Protein AF-A0A6L7A6S7-F1 (afdb_monomer_lite)

Structure (mmCIF, N/CA/C/O backbone):
data_AF-A0A6L7A6S7-F1
#
_entry.id   AF-A0A6L7A6S7-F1
#
loop_
_atom_site.group_PDB
_atom_site.id
_atom_site.type_symbol
_atom_site.label_atom_id
_atom_site.label_alt_id
_atom_site.label_comp_id
_atom_site.label_asym_id
_atom_site.label_entity_id
_atom_site.label_seq_id
_atom_site.pdbx_PDB_ins_code
_atom_site.Cartn_x
_atom_site.Cartn_y
_atom_site.Cartn_z
_atom_site.occupancy
_atom_site.B_iso_or_equiv
_atom_site.auth_seq_id
_atom_site.auth_comp_id
_atom_site.auth_asym_id
_atom_site.auth_atom_id
_atom_site.pdbx_PDB_model_num
ATOM 1 N N . LEU A 1 1 ? 26.734 4.346 -1.506 1.00 63.53 1 LEU A N 1
ATOM 2 C CA . LEU A 1 1 ? 25.751 5.441 -1.303 1.00 63.53 1 LEU A CA 1
ATOM 3 C C . LEU A 1 1 ? 24.306 4.982 -1.505 1.00 63.53 1 LEU A C 1
ATOM 5 O O . LEU A 1 1 ? 23.532 5.139 -0.572 1.00 63.53 1 LEU A O 1
ATOM 9 N N . LEU A 1 2 ? 23.951 4.336 -2.626 1.00 69.56 2 LEU A N 1
ATO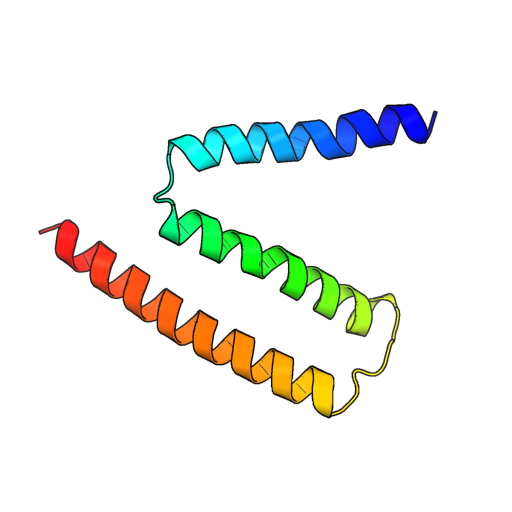M 10 C CA . LEU A 1 2 ? 22.588 3.809 -2.853 1.00 69.56 2 LEU A CA 1
ATOM 11 C C . LEU A 1 2 ? 22.103 2.820 -1.769 1.00 69.56 2 LEU A C 1
ATOM 13 O O . LEU A 1 2 ? 20.951 2.890 -1.359 1.00 69.56 2 LEU A O 1
ATOM 17 N N . LEU A 1 3 ? 22.987 1.965 -1.238 1.00 73.25 3 LEU A N 1
ATOM 18 C CA . LEU A 1 3 ? 22.637 1.010 -0.172 1.00 73.25 3 LEU A CA 1
ATOM 19 C C . LEU A 1 3 ? 22.288 1.687 1.168 1.00 73.25 3 LEU A C 1
ATOM 21 O O . LEU A 1 3 ? 21.398 1.240 1.880 1.00 73.25 3 LEU A O 1
ATOM 25 N N . ILE A 1 4 ? 22.977 2.783 1.502 1.00 79.69 4 ILE A N 1
ATOM 26 C CA . ILE A 1 4 ? 22.726 3.551 2.733 1.00 79.69 4 ILE A CA 1
ATOM 27 C C . ILE A 1 4 ? 21.421 4.345 2.590 1.00 79.69 4 ILE A C 1
ATOM 29 O O . ILE A 1 4 ? 20.614 4.387 3.515 1.00 79.69 4 ILE A O 1
ATOM 33 N N . ALA A 1 5 ? 21.174 4.911 1.403 1.00 77.94 5 ALA A N 1
ATOM 34 C CA . ALA A 1 5 ? 19.919 5.588 1.091 1.00 77.94 5 ALA A CA 1
ATOM 35 C C . ALA A 1 5 ? 18.710 4.634 1.155 1.00 77.9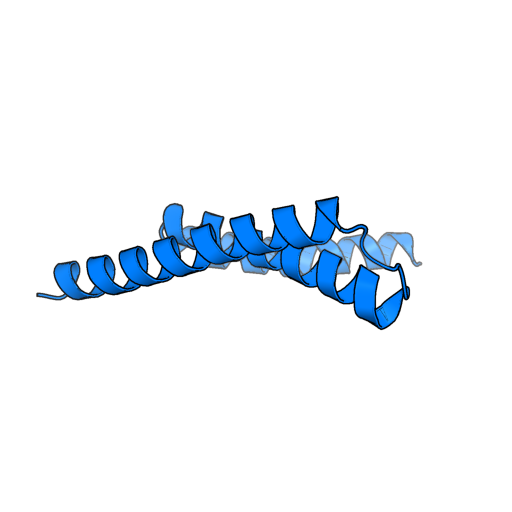4 5 ALA A C 1
ATOM 37 O O . ALA A 1 5 ? 17.656 5.033 1.649 1.00 77.94 5 ALA A O 1
ATOM 38 N N . ALA A 1 6 ? 18.868 3.369 0.742 1.00 77.56 6 ALA A N 1
ATOM 39 C CA . ALA A 1 6 ? 17.816 2.357 0.848 1.00 77.56 6 ALA A CA 1
ATOM 40 C C . ALA A 1 6 ? 17.352 2.148 2.300 1.00 77.56 6 ALA A C 1
ATOM 42 O O . ALA A 1 6 ? 16.151 2.081 2.543 1.00 77.56 6 ALA A O 1
ATOM 43 N N . GLY A 1 7 ? 18.281 2.142 3.266 1.00 80.62 7 GLY A N 1
ATOM 44 C CA . GLY A 1 7 ? 17.948 2.023 4.689 1.00 80.62 7 GLY A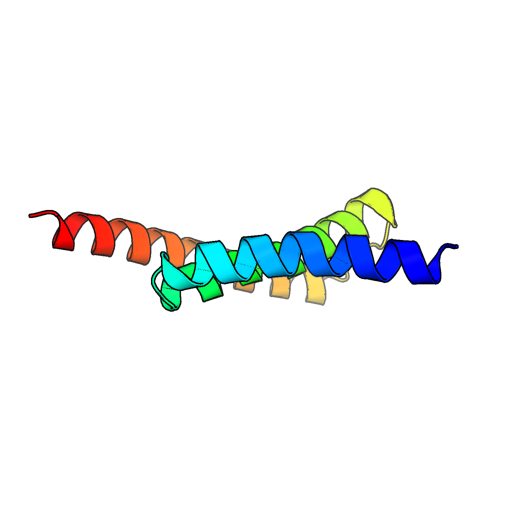 CA 1
ATOM 45 C C . GLY A 1 7 ? 17.087 3.179 5.207 1.00 80.62 7 GLY A C 1
ATOM 46 O O . GLY A 1 7 ? 16.136 2.956 5.956 1.00 80.62 7 GLY A O 1
ATOM 47 N N . ILE A 1 8 ? 17.360 4.413 4.775 1.00 83.19 8 ILE A N 1
ATOM 48 C CA . ILE A 1 8 ? 16.551 5.584 5.154 1.00 83.19 8 ILE A CA 1
ATOM 49 C C . ILE A 1 8 ? 15.159 5.491 4.517 1.00 83.19 8 ILE A C 1
ATOM 51 O O . ILE A 1 8 ? 14.149 5.645 5.206 1.00 83.19 8 ILE A O 1
ATOM 55 N N . VAL A 1 9 ? 15.103 5.176 3.221 1.00 85.50 9 VAL A N 1
ATOM 56 C CA . VAL A 1 9 ? 13.853 5.075 2.453 1.00 85.50 9 VAL A CA 1
ATOM 57 C C . VAL A 1 9 ? 12.927 3.981 2.988 1.00 85.50 9 VAL A C 1
ATOM 59 O O . VAL A 1 9 ? 11.716 4.163 2.937 1.00 85.50 9 VAL A O 1
ATOM 62 N N . THR A 1 10 ? 13.445 2.879 3.542 1.00 84.25 10 THR A N 1
ATOM 63 C CA . THR A 1 10 ? 12.612 1.842 4.179 1.00 84.25 10 THR A CA 1
ATOM 64 C C . THR A 1 10 ? 12.220 2.190 5.611 1.00 84.25 10 THR A C 1
ATOM 66 O O . THR A 1 10 ? 11.085 1.946 6.016 1.00 84.25 10 THR A O 1
ATOM 69 N N . THR A 1 11 ? 13.133 2.771 6.393 1.00 86.94 11 THR A N 1
ATOM 70 C CA . THR A 1 11 ? 12.907 2.997 7.831 1.00 86.94 11 THR A CA 1
ATOM 71 C C . THR A 1 11 ? 11.878 4.097 8.087 1.00 86.94 11 THR A C 1
ATOM 73 O O . THR A 1 11 ? 11.056 3.966 8.990 1.00 86.94 11 THR A O 1
ATOM 76 N N . VAL A 1 12 ? 11.868 5.157 7.274 1.00 87.50 12 VAL A N 1
ATOM 77 C CA . VAL A 1 12 ? 10.911 6.271 7.404 1.00 87.50 12 VAL A CA 1
ATOM 78 C C . VAL A 1 12 ? 9.444 5.815 7.286 1.00 87.50 12 VAL A C 1
ATOM 80 O O . VAL A 1 12 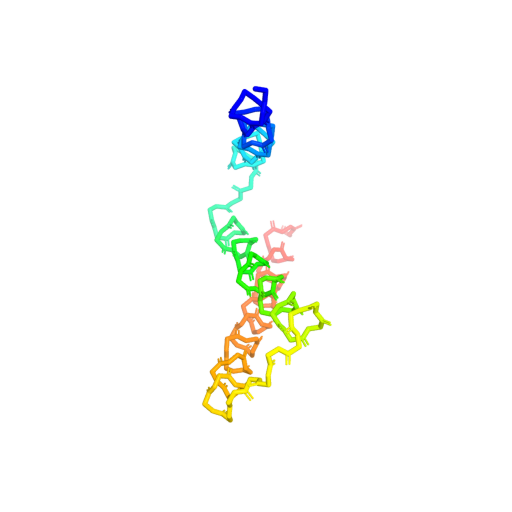? 8.676 6.064 8.221 1.00 87.50 12 VAL A O 1
ATOM 83 N N . PRO A 1 13 ? 9.014 5.122 6.212 1.00 81.00 13 PRO A N 1
ATOM 84 C CA . PRO A 1 13 ? 7.645 4.631 6.107 1.00 81.00 13 PRO A CA 1
ATOM 85 C C . PRO A 1 13 ? 7.336 3.546 7.140 1.00 81.00 13 PRO A C 1
ATOM 87 O O . PRO A 1 13 ? 6.213 3.519 7.634 1.00 81.00 13 PRO A O 1
ATOM 90 N N . LEU A 1 14 ? 8.308 2.711 7.535 1.00 84.50 14 LEU A N 1
ATOM 91 C CA . LEU A 1 14 ? 8.115 1.730 8.611 1.00 84.50 14 LEU A CA 1
ATOM 92 C C . LEU A 1 14 ? 7.829 2.400 9.962 1.00 84.50 14 LEU A C 1
ATOM 94 O O . LEU A 1 14 ? 6.915 1.972 10.658 1.00 84.50 14 LEU A O 1
ATOM 98 N N . LEU A 1 15 ? 8.548 3.468 10.318 1.00 85.50 15 LEU A N 1
ATOM 99 C CA . LEU A 1 15 ? 8.295 4.239 11.542 1.00 85.50 15 LEU A CA 1
ATOM 100 C C . LEU A 1 15 ? 6.943 4.965 11.503 1.00 85.50 15 LEU A C 1
ATOM 102 O O . LEU A 1 15 ? 6.215 4.992 12.495 1.00 85.50 15 LEU A O 1
ATOM 106 N N . CYS A 1 16 ? 6.573 5.527 10.350 1.00 81.56 16 CYS A N 1
ATOM 107 C CA . CYS A 1 16 ? 5.243 6.109 10.155 1.00 81.56 16 CYS A CA 1
ATOM 108 C C . CYS A 1 16 ? 4.140 5.045 10.288 1.00 81.56 16 CYS A C 1
ATOM 110 O O . CYS A 1 16 ? 3.115 5.275 10.931 1.00 81.56 16 CYS A O 1
ATOM 112 N N . PHE A 1 17 ? 4.369 3.858 9.724 1.00 79.88 17 PHE A N 1
ATOM 113 C CA . PHE A 1 17 ? 3.453 2.730 9.795 1.00 79.88 17 PHE A CA 1
ATOM 114 C C . PHE A 1 17 ? 3.293 2.209 11.221 1.00 79.88 17 PHE A C 1
ATOM 116 O O . PHE A 1 17 ? 2.164 2.016 11.652 1.00 79.88 17 PHE A O 1
ATOM 123 N N . THR A 1 18 ? 4.374 2.026 11.986 1.00 81.81 18 THR A N 1
ATOM 124 C CA . THR A 1 18 ? 4.283 1.571 13.385 1.00 81.81 18 THR A CA 1
ATOM 125 C C . THR A 1 18 ? 3.553 2.588 14.264 1.00 81.81 18 THR A C 1
ATOM 127 O O . THR A 1 18 ? 2.719 2.207 15.088 1.00 81.81 18 THR A O 1
ATOM 130 N N . ALA A 1 19 ? 3.767 3.888 14.039 1.00 81.19 19 ALA A N 1
ATOM 131 C CA . ALA A 1 19 ? 3.019 4.945 14.716 1.00 81.19 19 ALA A CA 1
ATOM 132 C C . ALA A 1 19 ? 1.517 4.933 14.362 1.00 81.19 19 ALA A C 1
ATOM 134 O O . ALA A 1 19 ? 0.677 5.101 15.246 1.00 81.19 19 ALA A O 1
ATOM 135 N N . ALA A 1 20 ? 1.157 4.694 13.097 1.00 76.12 20 ALA A N 1
ATOM 136 C CA . ALA A 1 20 ? -0.240 4.566 12.674 1.00 76.12 20 ALA A CA 1
ATOM 137 C C . ALA A 1 20 ? -0.883 3.252 13.161 1.00 76.12 20 ALA A C 1
ATOM 139 O O . ALA A 1 20 ? -2.045 3.238 13.567 1.00 76.12 20 ALA A O 1
ATOM 140 N N . ALA A 1 21 ? -0.115 2.162 13.183 1.00 78.69 21 ALA A N 1
ATOM 141 C CA . ALA A 1 21 ? -0.547 0.829 13.584 1.00 78.69 21 ALA A CA 1
ATOM 142 C C . ALA A 1 21 ? -1.023 0.767 15.037 1.00 78.69 21 ALA A C 1
ATOM 144 O O . ALA A 1 21 ? -1.969 0.052 15.347 1.00 78.69 21 ALA A O 1
ATOM 145 N N . THR A 1 22 ? -0.407 1.556 15.920 1.00 76.88 22 THR A N 1
ATOM 146 C CA . THR A 1 22 ? -0.816 1.653 17.332 1.00 76.88 22 THR A CA 1
ATOM 147 C C . THR A 1 22 ? -2.118 2.431 17.545 1.00 76.88 22 THR A C 1
ATOM 149 O O . THR A 1 22 ? -2.712 2.338 18.617 1.00 76.88 22 THR A O 1
ATOM 152 N N . ARG A 1 23 ? -2.584 3.190 16.542 1.00 72.94 23 ARG A N 1
ATOM 153 C CA . ARG A 1 23 ? -3.793 4.034 16.622 1.00 72.94 23 ARG A CA 1
ATOM 154 C C . ARG A 1 23 ? -4.963 3.519 15.781 1.00 72.94 23 ARG A C 1
ATOM 156 O O . ARG A 1 23 ? -6.095 3.944 15.999 1.00 72.94 23 ARG A O 1
ATOM 163 N N . LEU A 1 24 ? -4.707 2.632 14.822 1.00 74.12 24 LEU A N 1
ATOM 164 C CA . LEU A 1 24 ? -5.713 2.065 13.926 1.00 74.12 24 LEU A CA 1
ATOM 165 C C . LEU A 1 24 ? -6.134 0.669 14.390 1.00 74.12 24 LEU A C 1
ATOM 167 O O . LEU A 1 24 ? -5.327 -0.120 14.873 1.00 74.12 24 LEU A O 1
ATOM 171 N N . ARG A 1 25 ? -7.411 0.327 14.190 1.00 71.94 25 ARG A N 1
ATOM 172 C CA . ARG A 1 25 ? -7.878 -1.053 14.377 1.00 71.94 25 ARG A CA 1
ATOM 173 C C . ARG A 1 25 ? -7.150 -1.963 13.381 1.00 71.94 25 ARG A C 1
ATOM 175 O O . ARG A 1 25 ? -7.010 -1.601 12.213 1.00 71.94 25 ARG A O 1
ATOM 182 N N . LEU A 1 26 ? -6.763 -3.165 13.817 1.00 70.31 26 LEU A N 1
ATOM 183 C CA . LEU A 1 26 ? -6.049 -4.162 12.998 1.00 70.31 26 LEU A CA 1
ATOM 184 C C . LEU A 1 26 ? -6.732 -4.411 11.635 1.00 70.31 26 LEU A C 1
ATOM 186 O O . LEU A 1 26 ? -6.072 -4.550 10.610 1.00 70.31 26 LEU A O 1
ATOM 190 N N . SER A 1 27 ? -8.069 -4.381 11.620 1.00 71.12 27 SER A N 1
ATOM 191 C CA . SER A 1 27 ? -8.902 -4.506 10.418 1.00 71.12 27 SER A CA 1
ATOM 192 C C . SER A 1 27 ? -8.702 -3.369 9.405 1.00 71.12 27 SER A C 1
ATOM 194 O O . SER A 1 27 ? -8.675 -3.615 8.202 1.00 71.12 27 SER A O 1
ATOM 196 N N . THR A 1 28 ? -8.566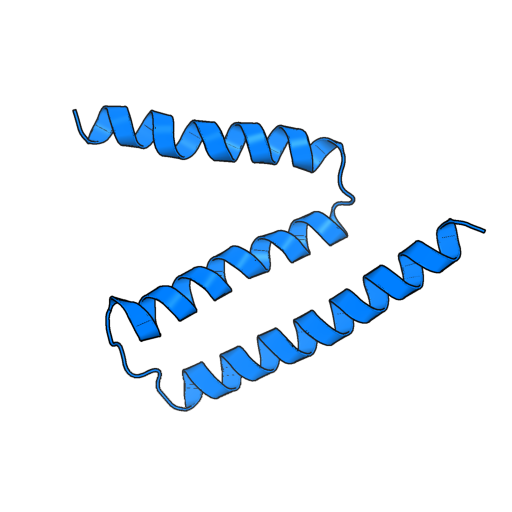 -2.123 9.865 1.00 72.44 28 THR A N 1
ATOM 197 C CA . THR A 1 28 ? -8.311 -0.959 8.998 1.00 72.44 28 THR A CA 1
ATOM 198 C C . THR A 1 28 ? -6.881 -0.995 8.462 1.00 72.44 28 THR A C 1
ATOM 200 O O . THR A 1 28 ? -6.625 -0.631 7.320 1.00 72.44 28 THR A O 1
ATOM 203 N N . LEU A 1 29 ? -5.952 -1.492 9.274 1.00 76.56 29 LEU A N 1
ATOM 204 C CA . LEU A 1 29 ? -4.550 -1.682 8.918 1.00 76.56 29 LEU A CA 1
ATOM 205 C C . LEU A 1 29 ? -4.373 -2.667 7.751 1.00 76.56 29 LEU A C 1
ATOM 207 O O . LEU A 1 29 ? -3.700 -2.348 6.771 1.00 76.56 29 LEU A O 1
ATOM 211 N N . GLY A 1 30 ? -5.045 -3.823 7.817 1.00 75.25 30 GLY A N 1
ATOM 212 C CA . GLY A 1 30 ? -5.065 -4.803 6.726 1.00 75.25 30 GLY A CA 1
ATOM 213 C C . GLY A 1 30 ? -5.654 -4.237 5.429 1.00 75.25 30 GLY A C 1
ATOM 214 O O . GLY A 1 30 ? -5.169 -4.552 4.347 1.00 75.25 30 GLY A O 1
ATOM 215 N N . PHE A 1 31 ? -6.633 -3.330 5.524 1.00 75.00 31 PHE A N 1
ATOM 216 C CA . PHE A 1 31 ? -7.174 -2.614 4.365 1.00 75.00 31 PHE A CA 1
ATOM 217 C C . PHE A 1 31 ? -6.130 -1.703 3.698 1.00 75.00 31 PHE A C 1
ATOM 219 O O . PHE A 1 31 ? -5.949 -1.770 2.484 1.00 75.00 31 PHE A O 1
ATOM 226 N N . PHE A 1 32 ? -5.400 -0.894 4.473 1.00 77.25 32 PHE A N 1
ATOM 227 C CA . PHE A 1 32 ? -4.340 -0.033 3.929 1.00 77.25 32 PHE A CA 1
ATOM 228 C C . PHE A 1 32 ? -3.268 -0.836 3.181 1.00 77.25 32 PHE A C 1
ATOM 230 O O . PHE A 1 32 ? -2.684 -0.342 2.217 1.00 77.25 32 PHE A O 1
ATOM 237 N N . GLN A 1 33 ? -3.050 -2.093 3.571 1.00 78.81 33 GLN A N 1
ATOM 238 C CA . GLN A 1 33 ? -2.102 -2.975 2.901 1.00 78.81 33 GLN A CA 1
ATOM 239 C C . GLN A 1 33 ? -2.511 -3.327 1.460 1.00 78.81 33 GLN A C 1
ATOM 241 O O . GLN A 1 33 ? -1.627 -3.576 0.646 1.00 78.81 33 GLN A O 1
ATOM 246 N N . TYR A 1 34 ? -3.803 -3.264 1.102 1.00 79.00 34 TYR A N 1
ATOM 247 C CA . TYR A 1 34 ? -4.276 -3.461 -0.280 1.00 79.00 34 TYR A CA 1
ATOM 248 C C . TYR A 1 34 ? -3.922 -2.300 -1.225 1.00 79.00 34 TYR A C 1
ATOM 250 O O . TYR A 1 34 ? -3.936 -2.473 -2.449 1.00 79.00 34 TYR A O 1
ATOM 258 N N . ILE A 1 35 ? -3.532 -1.137 -0.693 1.00 80.69 35 ILE A N 1
ATOM 259 C CA . ILE A 1 35 ? -3.042 -0.012 -1.503 1.00 80.69 35 ILE A CA 1
ATOM 260 C C . ILE A 1 35 ? -1.709 -0.373 -2.168 1.00 80.69 35 ILE A C 1
ATOM 262 O O . ILE A 1 35 ? -1.499 -0.034 -3.327 1.00 80.69 35 ILE A O 1
ATOM 266 N N . GLY A 1 36 ? -0.838 -1.116 -1.477 1.00 84.19 36 GLY A N 1
ATOM 267 C CA . GLY A 1 36 ? 0.453 -1.573 -2.006 1.00 84.19 36 GLY A CA 1
ATOM 268 C C . GLY A 1 36 ? 0.346 -2.344 -3.332 1.00 84.19 36 GLY A C 1
ATOM 269 O O . GLY A 1 36 ? 0.878 -1.872 -4.339 1.00 84.19 36 GLY A O 1
ATOM 270 N N . PRO A 1 37 ? -0.364 -3.489 -3.383 1.00 81.44 37 PRO A N 1
ATOM 271 C CA . PRO A 1 37 ? -0.540 -4.252 -4.617 1.00 81.44 37 PRO A CA 1
ATOM 272 C C . PRO A 1 37 ? -1.326 -3.476 -5.684 1.00 81.44 37 PRO A C 1
ATOM 274 O O . PRO A 1 37 ? -1.051 -3.636 -6.870 1.00 81.44 37 PRO A O 1
ATOM 277 N N . THR A 1 38 ? -2.241 -2.585 -5.290 1.00 84.75 38 THR A N 1
ATOM 278 C CA . THR A 1 38 ? -2.950 -1.688 -6.221 1.00 84.75 38 THR A CA 1
ATOM 279 C C . THR A 1 38 ? -1.994 -0.715 -6.907 1.00 84.75 38 THR A C 1
ATOM 281 O O . THR A 1 38 ? -2.035 -0.565 -8.126 1.00 84.75 38 THR A O 1
ATOM 284 N N . LEU A 1 39 ? -1.109 -0.077 -6.138 1.00 85.94 39 LEU A N 1
ATOM 285 C CA . LEU A 1 39 ? -0.127 0.865 -6.661 1.00 85.94 39 LEU A CA 1
ATOM 286 C C . LEU A 1 39 ? 0.915 0.148 -7.527 1.00 85.94 39 LEU A C 1
ATOM 288 O O . LEU A 1 39 ? 1.259 0.650 -8.591 1.00 85.94 39 LEU A O 1
ATOM 292 N N . MET A 1 40 ? 1.362 -1.048 -7.121 1.00 86.31 40 MET A N 1
ATOM 293 C CA . MET A 1 40 ? 2.235 -1.896 -7.944 1.00 86.31 40 MET A CA 1
ATOM 294 C C . MET A 1 40 ? 1.583 -2.259 -9.278 1.00 86.31 40 MET A C 1
ATOM 296 O O . MET A 1 40 ? 2.223 -2.117 -10.315 1.00 86.31 40 MET A O 1
ATOM 300 N N . PHE A 1 41 ? 0.314 -2.678 -9.271 1.00 85.69 41 PHE A N 1
ATOM 301 C CA . PHE A 1 41 ? -0.420 -2.971 -10.501 1.00 85.69 41 PHE A CA 1
ATOM 302 C C . PHE A 1 41 ? -0.542 -1.728 -11.391 1.00 85.69 41 PHE A C 1
ATOM 304 O O . PHE A 1 41 ? -0.287 -1.794 -12.590 1.00 85.69 41 PHE A O 1
ATOM 311 N N . LEU A 1 42 ? -0.866 -0.573 -10.804 1.00 85.75 42 LEU A N 1
ATOM 312 C CA . LEU A 1 42 ? -0.996 0.678 -11.545 1.00 85.75 42 LEU A CA 1
ATOM 313 C C . LEU A 1 42 ? 0.339 1.105 -12.167 1.00 85.75 42 LEU A C 1
ATOM 315 O O . LEU A 1 42 ? 0.370 1.476 -13.338 1.00 85.75 42 LEU A O 1
ATOM 319 N N . LEU A 1 43 ? 1.447 0.986 -11.430 1.00 86.75 43 LEU A N 1
ATOM 320 C CA . LEU A 1 43 ? 2.795 1.223 -11.952 1.00 86.75 43 LEU A CA 1
ATOM 321 C C . LEU A 1 43 ? 3.150 0.240 -13.079 1.00 86.75 43 LEU A C 1
ATOM 323 O O . LEU A 1 43 ? 3.670 0.672 -14.105 1.00 86.75 43 LEU A O 1
ATOM 327 N N . ALA A 1 44 ? 2.834 -1.050 -12.933 1.00 85.12 44 ALA A N 1
ATOM 328 C CA . ALA A 1 44 ? 3.088 -2.064 -13.960 1.00 85.12 44 ALA A CA 1
ATOM 329 C C . ALA A 1 44 ? 2.381 -1.733 -15.288 1.00 85.12 44 ALA A C 1
ATOM 331 O O . ALA A 1 44 ? 2.998 -1.756 -16.353 1.00 85.12 44 ALA A O 1
ATOM 332 N N . VAL A 1 45 ? 1.108 -1.334 -15.220 1.00 83.56 45 VAL A N 1
ATOM 333 C CA . VAL A 1 45 ? 0.307 -1.013 -16.411 1.00 83.56 45 VAL A CA 1
ATOM 334 C C . VAL A 1 45 ? 0.669 0.353 -17.008 1.00 83.56 45 VAL A C 1
ATOM 336 O O . VAL A 1 45 ? 0.765 0.480 -18.226 1.00 83.56 45 VAL A O 1
ATOM 339 N N . THR A 1 46 ? 0.863 1.384 -16.176 1.00 83.31 46 THR A N 1
ATOM 340 C CA . THR A 1 46 ? 1.043 2.774 -16.650 1.00 83.31 46 THR A CA 1
ATOM 341 C C . THR A 1 46 ? 2.493 3.149 -16.931 1.00 83.31 46 THR A C 1
ATOM 343 O O . THR A 1 46 ? 2.761 3.823 -17.921 1.00 83.31 46 THR A O 1
ATOM 346 N N . PHE A 1 47 ? 3.423 2.728 -16.071 1.00 85.00 47 PHE A N 1
ATOM 347 C CA . PHE A 1 47 ? 4.832 3.125 -16.125 1.00 85.00 47 PHE A CA 1
ATOM 348 C C . PHE A 1 47 ? 5.688 2.103 -16.870 1.00 85.00 47 PHE A C 1
ATOM 350 O O . PHE A 1 47 ? 6.515 2.480 -17.697 1.00 85.00 47 PHE A O 1
ATOM 357 N N . TYR A 1 48 ? 5.483 0.814 -16.592 1.00 84.38 48 TYR A N 1
ATOM 358 C CA . TYR A 1 48 ? 6.220 -0.267 -17.254 1.00 84.38 48 TYR A CA 1
ATOM 359 C C . TYR A 1 48 ? 5.575 -0.708 -18.575 1.00 84.38 48 TYR A C 1
ATOM 361 O O . TYR A 1 48 ? 6.216 -1.396 -19.367 1.00 84.38 48 TYR A O 1
ATOM 369 N N . GLY A 1 49 ? 4.332 -0.289 -18.842 1.00 79.06 49 GLY A N 1
ATOM 370 C CA . GLY A 1 49 ? 3.622 -0.596 -20.084 1.00 79.06 49 GLY A CA 1
ATOM 371 C C . GLY A 1 49 ? 3.306 -2.083 -20.265 1.00 79.06 49 GLY A C 1
ATOM 372 O O . GLY A 1 49 ? 3.014 -2.514 -21.385 1.00 79.06 49 GLY A O 1
ATOM 373 N N . GLU A 1 50 ? 3.366 -2.880 -19.193 1.00 77.31 50 GLU A N 1
ATOM 374 C CA . GLU A 1 50 ? 2.975 -4.283 -19.250 1.00 77.31 50 GLU A CA 1
ATOM 375 C C . GLU A 1 50 ? 1.480 -4.363 -19.541 1.00 77.31 50 GLU A C 1
ATOM 377 O O . GLU A 1 50 ? 0.657 -3.810 -18.810 1.00 77.31 50 GLU A O 1
ATOM 382 N N . LYS A 1 51 ? 1.114 -5.061 -20.622 1.00 78.44 51 LYS A N 1
ATOM 383 C CA . LYS A 1 51 ? -0.287 -5.363 -20.907 1.00 78.44 51 LYS A CA 1
ATOM 384 C C . LYS A 1 51 ? -0.740 -6.437 -19.919 1.00 78.44 51 LYS A C 1
ATOM 386 O O . LYS A 1 51 ? -0.288 -7.578 -20.047 1.00 78.44 51 LYS A O 1
ATOM 391 N N . PRO A 1 52 ? -1.612 -6.116 -18.950 1.00 74.19 52 PRO A N 1
ATOM 392 C CA . PRO A 1 52 ? -2.095 -7.123 -18.027 1.00 74.19 52 PRO A CA 1
ATOM 393 C C . PRO A 1 52 ? -2.898 -8.150 -18.828 1.00 74.19 52 PRO A C 1
ATOM 395 O O . PRO A 1 52 ? -3.809 -7.793 -19.577 1.00 74.19 52 PRO A O 1
ATOM 398 N N . GLY A 1 53 ? -2.538 -9.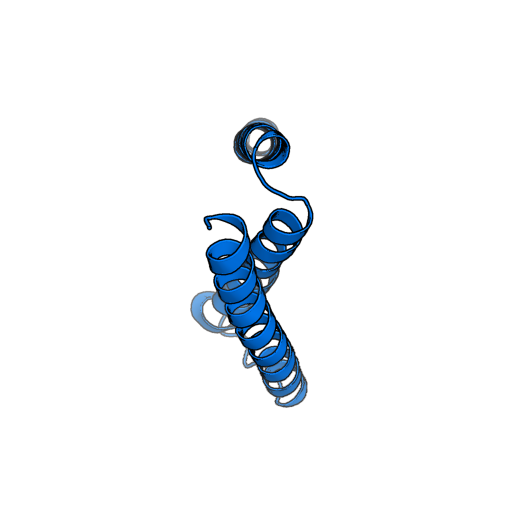428 -18.694 1.00 84.31 53 GLY A N 1
ATOM 399 C CA . GLY A 1 53 ? -3.325 -10.523 -19.254 1.00 84.31 53 GLY A CA 1
ATOM 400 C C . GLY A 1 53 ? -4.768 -10.473 -18.744 1.00 84.31 53 GLY A C 1
ATOM 401 O O . GLY A 1 53 ? -5.042 -9.938 -17.663 1.00 84.31 53 GLY A O 1
ATOM 402 N N . ALA A 1 54 ? -5.707 -11.025 -19.517 1.00 83.62 54 ALA A N 1
ATOM 403 C CA . ALA A 1 54 ? -7.124 -11.043 -19.144 1.00 83.62 54 ALA A CA 1
ATOM 404 C C . ALA A 1 54 ? -7.351 -11.688 -17.759 1.00 83.62 54 ALA A C 1
ATOM 406 O O . ALA A 1 54 ? -8.196 -11.234 -16.990 1.00 83.62 54 ALA A O 1
ATOM 407 N N . ASP A 1 55 ? -6.531 -12.678 -17.400 1.00 86.19 55 ASP A N 1
ATOM 408 C CA . ASP A 1 55 ? -6.482 -13.325 -16.087 1.00 86.19 55 ASP A CA 1
ATOM 409 C C . ASP A 1 55 ? -6.148 -12.345 -14.947 1.00 86.19 55 ASP A C 1
ATOM 411 O O . ASP A 1 55 ? -6.827 -12.324 -13.913 1.00 86.19 55 ASP A O 1
ATOM 415 N N . LYS A 1 56 ? -5.142 -11.480 -15.138 1.00 83.62 56 LYS A N 1
ATOM 416 C CA . LYS A 1 56 ? -4.720 -10.480 -14.144 1.00 83.62 56 LYS A CA 1
ATOM 417 C C . LYS A 1 56 ? -5.786 -9.418 -13.943 1.00 83.62 56 LYS A C 1
ATOM 419 O O . LYS A 1 56 ? -6.043 -9.018 -12.812 1.00 83.62 56 LYS A O 1
ATOM 424 N N . MET A 1 57 ? -6.433 -9.003 -15.027 1.00 83.62 57 MET A N 1
ATOM 425 C CA . MET A 1 57 ? -7.458 -7.965 -14.998 1.00 83.62 57 MET A CA 1
ATOM 426 C C . MET A 1 57 ? -8.729 -8.438 -14.276 1.00 83.62 57 MET A C 1
ATOM 428 O O . MET A 1 57 ? -9.266 -7.715 -13.438 1.00 83.62 57 MET A O 1
ATOM 432 N N . VAL A 1 58 ? -9.160 -9.680 -14.526 1.00 88.31 58 VAL A N 1
ATOM 433 C CA . VAL A 1 58 ? -10.301 -10.294 -13.823 1.00 88.31 58 VAL A CA 1
ATOM 434 C C . VAL A 1 58 ? -9.988 -10.492 -12.340 1.00 88.31 58 VAL A C 1
ATOM 436 O O . VAL A 1 58 ? -10.795 -10.127 -11.487 1.00 88.31 58 VAL A O 1
ATOM 439 N N . THR A 1 59 ? -8.797 -11.001 -12.013 1.00 86.31 59 THR A N 1
ATOM 440 C CA . THR A 1 59 ? -8.371 -11.182 -10.614 1.00 86.31 59 THR A CA 1
ATOM 441 C C . THR A 1 59 ? -8.333 -9.845 -9.872 1.00 86.31 59 THR A C 1
ATOM 443 O O . THR A 1 59 ? -8.819 -9.737 -8.747 1.00 86.31 59 THR A O 1
ATOM 446 N N . PHE A 1 60 ? -7.816 -8.801 -10.521 1.00 84.75 60 PHE A N 1
ATOM 447 C CA . PHE A 1 60 ? -7.770 -7.457 -9.957 1.00 84.75 60 PHE A CA 1
ATOM 448 C C . PHE A 1 60 ? -9.169 -6.876 -9.719 1.00 84.75 60 PHE A C 1
ATOM 450 O O . PHE A 1 60 ? -9.419 -6.302 -8.659 1.00 84.75 60 PHE A O 1
ATOM 457 N N . ALA A 1 61 ? -10.101 -7.085 -10.655 1.00 87.56 61 ALA A N 1
ATOM 458 C CA . ALA A 1 61 ? -11.492 -6.673 -10.498 1.00 87.56 61 ALA A CA 1
ATOM 459 C C . ALA A 1 61 ? -12.166 -7.363 -9.300 1.00 87.56 61 ALA A C 1
ATOM 461 O O . ALA A 1 61 ? -12.819 -6.691 -8.503 1.00 87.56 61 ALA A O 1
ATOM 462 N N . PHE A 1 62 ? -11.958 -8.672 -9.109 1.00 89.00 62 PHE A N 1
ATOM 463 C CA . PHE A 1 62 ? -12.480 -9.390 -7.938 1.00 89.00 62 PHE A CA 1
ATOM 464 C C . PHE A 1 62 ? -11.925 -8.848 -6.617 1.00 89.00 62 PHE A C 1
ATOM 466 O O . PHE A 1 62 ? -12.692 -8.643 -5.674 1.00 89.00 62 PHE A O 1
ATOM 473 N N . ILE A 1 63 ? -10.618 -8.568 -6.559 1.00 86.31 63 ILE A N 1
ATOM 474 C CA . ILE A 1 63 ? -9.986 -7.962 -5.378 1.00 86.31 63 ILE A CA 1
ATOM 475 C C . ILE A 1 63 ? -10.626 -6.602 -5.083 1.00 86.31 63 ILE A C 1
ATOM 477 O O . ILE A 1 63 ? -10.997 -6.338 -3.943 1.00 86.31 63 ILE A O 1
ATOM 481 N N . TRP A 1 64 ? -10.811 -5.762 -6.103 1.00 85.25 64 TRP A N 1
ATOM 482 C CA . TRP A 1 64 ? -11.413 -4.437 -5.947 1.00 85.25 64 TRP A CA 1
ATOM 483 C C . TRP A 1 64 ? -12.878 -4.478 -5.514 1.00 85.25 64 TRP A C 1
ATOM 485 O O . TRP A 1 64 ? -13.286 -3.667 -4.685 1.00 85.25 64 TRP A O 1
ATOM 495 N N . VAL A 1 65 ? -13.665 -5.429 -6.019 1.00 89.31 65 VAL A N 1
ATOM 496 C CA . VAL A 1 65 ? -15.057 -5.618 -5.585 1.00 89.31 65 VAL A CA 1
ATOM 497 C C . VAL A 1 65 ? -15.112 -6.040 -4.117 1.00 89.31 65 VAL A C 1
ATOM 499 O O . VAL A 1 65 ? -15.839 -5.425 -3.336 1.00 89.31 65 VAL A O 1
ATOM 502 N N . ALA A 1 66 ? -14.314 -7.034 -3.715 1.00 84.88 66 ALA A N 1
ATOM 503 C CA . ALA A 1 66 ? -14.232 -7.463 -2.318 1.00 84.88 66 ALA A CA 1
ATOM 504 C C . ALA A 1 66 ? -13.785 -6.311 -1.402 1.00 84.88 66 ALA A C 1
ATOM 506 O O . ALA A 1 66 ? -14.367 -6.092 -0.339 1.00 84.88 66 ALA A O 1
ATOM 507 N N . LEU A 1 67 ? -12.801 -5.529 -1.856 1.00 82.56 67 LEU A N 1
ATOM 508 C CA . LEU A 1 67 ? -12.299 -4.356 -1.153 1.00 82.56 67 LEU A CA 1
ATOM 509 C C . LEU A 1 67 ? -13.385 -3.285 -0.987 1.00 82.56 67 LEU A C 1
ATOM 511 O O . LEU A 1 67 ? -13.572 -2.777 0.115 1.00 82.56 67 LEU A O 1
ATOM 515 N N . ALA A 1 68 ? -14.133 -2.967 -2.047 1.00 85.62 68 ALA A N 1
ATOM 516 C CA . ALA A 1 68 ? -15.211 -1.982 -2.005 1.00 85.62 68 ALA A CA 1
ATOM 517 C C . ALA A 1 68 ? -16.332 -2.400 -1.042 1.00 85.62 68 ALA A C 1
ATOM 519 O O . ALA A 1 68 ? -16.776 -1.587 -0.231 1.00 85.62 68 ALA A O 1
ATOM 520 N N . ILE A 1 69 ? -16.749 -3.671 -1.083 1.00 85.62 69 ILE A N 1
ATOM 521 C CA . ILE A 1 69 ? -17.747 -4.227 -0.155 1.00 85.62 69 ILE A CA 1
ATOM 522 C C . ILE A 1 69 ? -17.262 -4.095 1.290 1.00 85.62 69 ILE A C 1
ATOM 524 O O . ILE A 1 69 ? -17.998 -3.611 2.149 1.00 85.62 69 ILE A O 1
ATOM 528 N N . PHE A 1 70 ? -16.007 -4.458 1.550 1.00 77.25 70 PHE A N 1
ATOM 529 C CA . PHE A 1 70 ? -15.428 -4.384 2.886 1.00 77.25 70 PHE A CA 1
ATOM 530 C C . PHE A 1 70 ? -15.294 -2.945 3.400 1.00 77.25 70 PHE A C 1
ATOM 532 O O . PHE A 1 70 ? -15.573 -2.674 4.563 1.00 77.25 70 PHE A O 1
ATOM 539 N N . VAL A 1 71 ? -14.910 -1.995 2.541 1.00 79.00 71 VAL A N 1
ATOM 540 C CA . VAL A 1 71 ? -14.863 -0.566 2.893 1.00 79.00 71 VAL A CA 1
ATOM 541 C C . VAL A 1 71 ? -16.247 -0.051 3.261 1.00 79.00 71 VAL A C 1
ATOM 543 O O . VAL A 1 71 ? -16.389 0.664 4.254 1.00 79.00 71 VAL A O 1
ATOM 546 N N . MET A 1 72 ? -17.271 -0.421 2.488 1.00 84.00 72 MET A N 1
ATOM 547 C CA . MET A 1 72 ? -18.651 -0.046 2.789 1.00 84.00 72 MET A CA 1
ATOM 548 C C . MET A 1 72 ? -19.104 -0.616 4.138 1.00 84.00 72 MET A C 1
ATOM 550 O O . MET A 1 72 ? -19.667 0.130 4.942 1.00 84.00 72 MET A O 1
ATOM 554 N N . ASP A 1 73 ? -18.796 -1.884 4.424 1.00 80.88 73 ASP A N 1
ATOM 555 C CA . ASP A 1 73 ? -19.088 -2.517 5.716 1.00 80.88 73 ASP A CA 1
ATOM 556 C C . ASP A 1 73 ? -18.340 -1.843 6.878 1.00 80.88 73 ASP A C 1
ATOM 558 O O . ASP A 1 73 ? -18.941 -1.498 7.896 1.00 80.88 73 ASP A O 1
ATOM 562 N N . ALA A 1 74 ? -17.050 -1.549 6.709 1.00 73.75 74 ALA A N 1
ATOM 563 C CA . ALA A 1 74 ? -16.239 -0.888 7.725 1.00 73.75 74 ALA A CA 1
ATOM 564 C C . ALA A 1 74 ? -16.750 0.529 8.040 1.00 73.75 74 ALA A C 1
ATOM 566 O O . ALA A 1 74 ? -16.845 0.912 9.211 1.00 73.75 74 ALA A O 1
ATOM 567 N N . ILE A 1 75 ? -17.127 1.305 7.014 1.00 77.06 75 ILE A N 1
ATOM 568 C CA . ILE A 1 75 ? -17.730 2.636 7.185 1.00 77.06 75 ILE A CA 1
ATOM 569 C C . ILE A 1 75 ? -19.099 2.520 7.870 1.00 77.06 75 ILE A C 1
ATOM 571 O O . ILE A 1 75 ? -19.404 3.318 8.761 1.00 77.06 75 ILE A O 1
ATOM 575 N N . TYR A 1 76 ? -19.916 1.534 7.490 1.00 80.62 76 TYR A N 1
ATOM 576 C CA . TYR A 1 76 ? -21.221 1.283 8.104 1.00 80.62 76 TYR A CA 1
ATOM 577 C C . TYR A 1 76 ? -21.094 0.898 9.588 1.00 80.62 76 TYR A C 1
ATOM 579 O O . TYR A 1 76 ? -21.760 1.484 10.446 1.00 80.62 76 TYR A O 1
ATOM 587 N N . THR A 1 77 ? -20.179 -0.016 9.913 1.00 73.50 77 THR A N 1
ATOM 588 C CA . THR A 1 77 ? -19.896 -0.477 11.278 1.00 73.50 77 THR A CA 1
ATOM 589 C C . THR A 1 77 ? -19.335 0.646 12.151 1.00 73.50 77 THR A C 1
ATOM 591 O O . THR A 1 77 ? -19.770 0.819 13.292 1.00 73.50 77 THR A O 1
ATOM 594 N N . GLN A 1 78 ? -18.438 1.483 11.617 1.00 69.25 78 GLN A N 1
ATOM 595 C CA . GLN A 1 78 ? -17.889 2.626 12.354 1.00 69.25 78 GLN A CA 1
ATOM 596 C C . GLN A 1 78 ? -18.959 3.674 12.701 1.00 69.25 78 GLN A C 1
ATOM 598 O O . GLN A 1 78 ? -18.904 4.275 13.774 1.00 69.25 78 GLN A O 1
ATOM 603 N N . ARG A 1 79 ? -19.978 3.849 11.847 1.00 63.38 79 ARG A N 1
ATOM 604 C CA . ARG A 1 79 ? -21.125 4.729 12.136 1.00 63.38 79 ARG A CA 1
ATOM 605 C C . ARG A 1 79 ? -22.036 4.187 13.243 1.00 63.38 79 ARG A C 1
ATOM 607 O O . ARG A 1 79 ? -22.669 4.986 13.926 1.00 63.38 79 ARG A O 1
ATOM 614 N N . ARG A 1 80 ? -22.096 2.865 13.454 1.00 60.78 80 ARG A N 1
ATOM 615 C CA . ARG A 1 80 ? -22.891 2.246 14.533 1.00 60.78 80 ARG A CA 1
ATOM 616 C C . ARG A 1 80 ? -22.241 2.348 15.912 1.00 60.78 80 ARG A C 1
ATOM 618 O O . ARG A 1 80 ? -22.970 2.473 16.881 1.00 60.78 80 ARG A O 1
ATOM 625 N N . THR A 1 81 ? -20.911 2.321 16.007 1.00 55.53 81 THR A N 1
ATOM 626 C CA . THR A 1 81 ? -20.197 2.451 17.297 1.00 55.53 81 THR A CA 1
ATOM 627 C C . THR A 1 81 ? -20.175 3.889 17.841 1.00 55.53 81 THR A C 1
ATOM 629 O O . THR A 1 81 ? -19.828 4.089 18.997 1.00 55.53 81 THR A O 1
ATOM 632 N N . SER A 1 82 ? -20.526 4.896 17.032 1.00 51.47 82 SER A N 1
ATOM 633 C CA . SER A 1 82 ? -20.560 6.308 17.455 1.00 51.47 82 SER A CA 1
ATOM 634 C C . SER A 1 82 ? -21.932 6.782 17.976 1.00 51.47 82 SER A C 1
ATOM 636 O O . SER A 1 82 ? -22.092 7.979 18.221 1.00 51.47 82 SER A O 1
ATOM 638 N N . LYS A 1 83 ? -22.913 5.881 18.120 1.00 41.03 83 LYS A N 1
ATOM 639 C CA . LYS A 1 83 ? -24.127 6.091 18.925 1.00 41.03 83 LYS A CA 1
ATOM 640 C C . LYS A 1 83 ? -24.009 5.288 20.209 1.00 41.03 83 LYS A C 1
ATOM 642 O O . LYS A 1 83 ? -24.474 5.813 21.239 1.00 41.03 83 LYS A O 1
#

Secondary structure (DSSP, 8-state):
-HHHHHHHHHHHHHHHHHHHHTTS-HHHHHHHHTHHHHHHHHHHHHTS-----HHHHHHHHHHHHHHHHHHHHHHHHHHHHT-

InterPro domains:
  IPR037185 Multidrug transporter EmrE superfamily [SSF103481] (2-72)

Sequence (83 aa):
LLLIAAGIVTTVPLLCFTAAATRLRLSTLGFFQYIGPTLMFLLAVTFYGEKPGADKMVTFAFIWVALAIFVMDAIYTQRRTSK

Organism: Escherichia coli (NCBI:txid562)

Foldseek 3Di:
DVVVVVVVVVVVVVVVLVVVVVVDDPLVSVLVVVVVVVVVVVCCCPVVVDDDPPVRVVVVVVVVVVSVVSVVVVVVVVVVVVD

pLDDT: mean 79.13, std 8.4, range [41.03, 89.31]

Radius of gyration: 16.92 Å; chains: 1; bounding box: 50×20×40 Å